Protein AF-A0AAX3H2H7-F1 (afdb_monomer_lite)

Organism: Clostridioides difficile (NCBI:txid1496)

Sequen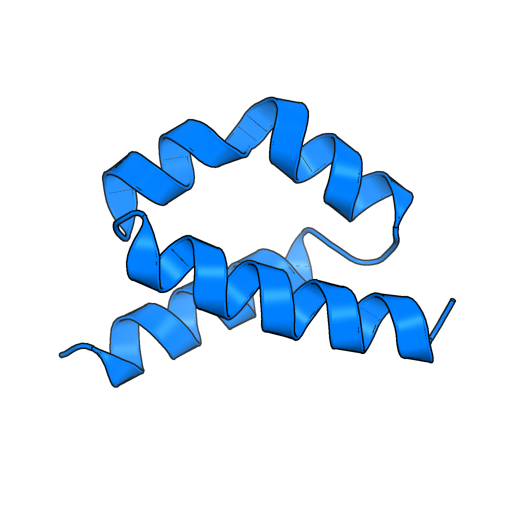ce (58 aa):
MFIGEIDKCTHILTAYISSSYDYCNFLDTQLDDFISEYGETVVEICLYQVLLLVSRYN

pLDDT: mean 87.15, std 8.78, range [56.66, 95.31]

Radius of gyration: 10.65 Å; chains: 1; bounding box: 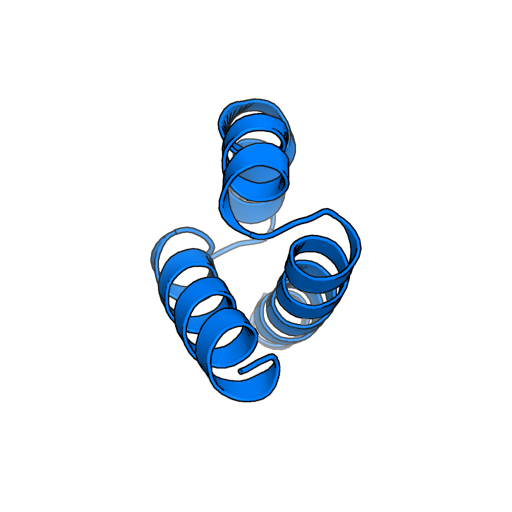30×18×19 Å

Secondary structure (DSSP, 8-state):
-HHHHHHHHHHHHHHH-SSHHHHHHHHHHTHHHHHHHH-HHHHHHHHHHHHHHHHHH-

Structure (mmCIF, N/CA/C/O backbone):
data_AF-A0AAX3H2H7-F1
#
_entry.id   AF-A0AAX3H2H7-F1
#
loop_
_atom_site.group_PDB
_atom_site.id
_atom_site.type_symbol
_atom_site.label_atom_id
_atom_site.label_alt_id
_atom_site.label_comp_id
_atom_site.label_asym_id
_atom_site.label_entity_id
_atom_site.label_seq_id
_atom_site.pdbx_PDB_ins_code
_atom_site.Cartn_x
_atom_site.Cartn_y
_atom_site.Cartn_z
_atom_site.occupancy
_atom_site.B_iso_or_equiv
_atom_site.auth_seq_id
_atom_site.auth_comp_id
_atom_site.auth_asym_id
_atom_site.auth_atom_id
_atom_site.pdbx_PDB_model_num
ATOM 1 N N . MET A 1 1 ? -15.266 -7.290 11.058 1.00 56.66 1 MET A N 1
ATOM 2 C CA . MET A 1 1 ? -15.263 -6.545 9.783 1.00 56.66 1 MET A CA 1
ATOM 3 C C . MET A 1 1 ? -13.845 -6.101 9.437 1.00 56.66 1 MET A C 1
ATOM 5 O O . MET A 1 1 ? -13.320 -6.604 8.460 1.00 56.66 1 MET A O 1
ATOM 9 N N . PHE A 1 2 ? -13.178 -5.358 10.328 1.00 59.78 2 PHE A N 1
ATOM 10 C CA . PHE A 1 2 ? -11.813 -4.818 10.177 1.00 59.78 2 PHE A CA 1
ATOM 11 C C . PHE A 1 2 ? -10.728 -5.784 9.642 1.00 59.78 2 PHE A C 1
ATOM 13 O O . PHE A 1 2 ? -9.992 -5.442 8.726 1.00 59.78 2 PHE A O 1
ATOM 20 N N . ILE A 1 3 ? -10.645 -7.018 10.158 1.00 68.56 3 ILE A N 1
ATOM 21 C CA . ILE A 1 3 ? -9.611 -7.989 9.732 1.00 68.56 3 ILE A CA 1
ATOM 22 C C . ILE A 1 3 ? -9.791 -8.422 8.265 1.00 68.56 3 ILE A C 1
ATOM 24 O O . ILE A 1 3 ? -8.808 -8.651 7.572 1.00 68.56 3 ILE A O 1
ATOM 28 N N . GLY A 1 4 ? -11.034 -8.512 7.778 1.00 78.50 4 GLY A N 1
ATOM 29 C CA . GLY A 1 4 ? -11.306 -8.947 6.405 1.00 78.50 4 GLY A CA 1
ATOM 30 C C . GLY A 1 4 ? -10.991 -7.883 5.353 1.00 78.50 4 GLY A C 1
ATOM 31 O O . GLY A 1 4 ? -10.687 -8.228 4.217 1.00 78.50 4 GLY A O 1
ATOM 32 N N . GLU A 1 5 ? -11.056 -6.603 5.720 1.00 77.75 5 GLU A N 1
ATOM 33 C CA . GLU A 1 5 ? -10.680 -5.490 4.837 1.00 77.75 5 GLU A CA 1
ATOM 34 C C . GLU A 1 5 ? -9.161 -5.328 4.768 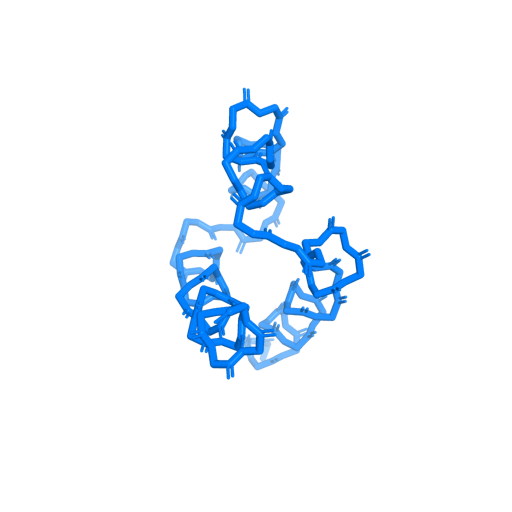1.00 77.75 5 GLU A C 1
ATOM 36 O O . GLU A 1 5 ? -8.626 -5.140 3.679 1.00 77.75 5 GLU A O 1
ATOM 41 N N . ILE A 1 6 ? -8.461 -5.523 5.892 1.00 81.00 6 ILE A N 1
ATOM 42 C CA . ILE A 1 6 ? -6.991 -5.563 5.929 1.00 81.00 6 ILE A CA 1
ATOM 43 C C . ILE A 1 6 ? -6.452 -6.705 5.059 1.00 81.00 6 ILE A C 1
ATOM 45 O O . ILE A 1 6 ? -5.576 -6.478 4.233 1.00 81.00 6 ILE A O 1
ATOM 49 N N . ASP A 1 7 ? -6.989 -7.922 5.199 1.00 83.12 7 ASP A N 1
ATOM 50 C CA . ASP A 1 7 ? -6.502 -9.085 4.441 1.00 83.12 7 ASP A CA 1
ATOM 51 C C . ASP A 1 7 ? -6.662 -8.890 2.923 1.00 83.12 7 ASP A C 1
ATOM 53 O O . ASP A 1 7 ? -5.736 -9.137 2.150 1.00 83.12 7 ASP A O 1
ATOM 57 N N . LYS A 1 8 ? -7.808 -8.343 2.491 1.00 83.94 8 LYS A N 1
ATOM 58 C CA . LYS A 1 8 ? -8.051 -8.002 1.082 1.00 83.94 8 LYS A CA 1
ATOM 59 C C . LYS A 1 8 ? -7.121 -6.900 0.582 1.00 83.94 8 LYS A C 1
ATOM 61 O O . LYS A 1 8 ? -6.536 -7.058 -0.487 1.00 83.94 8 LYS A O 1
ATOM 66 N N . CYS A 1 9 ? -6.976 -5.813 1.338 1.00 82.44 9 CYS A N 1
ATOM 67 C CA . CYS A 1 9 ? -6.134 -4.684 0.953 1.00 82.44 9 CYS A CA 1
ATOM 68 C C . CYS A 1 9 ? -4.662 -5.113 0.835 1.00 82.44 9 CYS A C 1
ATOM 70 O O . CYS A 1 9 ? -4.043 -4.893 -0.203 1.00 82.44 9 CYS A O 1
ATOM 72 N N . THR A 1 10 ? -4.124 -5.845 1.817 1.00 83.75 10 THR A N 1
ATOM 73 C CA . THR A 1 10 ? -2.757 -6.389 1.758 1.00 83.75 10 THR A CA 1
ATOM 74 C C . THR A 1 10 ? -2.571 -7.364 0.591 1.00 83.75 10 THR A C 1
ATOM 76 O O . THR A 1 10 ? -1.550 -7.305 -0.097 1.00 83.75 10 THR A O 1
ATOM 79 N N . HIS A 1 11 ? -3.542 -8.242 0.314 1.00 86.88 11 HIS A N 1
ATOM 80 C CA . HIS A 1 11 ? -3.460 -9.162 -0.826 1.00 86.88 11 HIS A CA 1
ATOM 81 C C . HIS A 1 11 ? -3.384 -8.422 -2.168 1.00 86.88 11 HIS A C 1
ATOM 83 O O . HIS A 1 11 ? -2.562 -8.753 -3.018 1.00 86.88 11 HIS A O 1
ATOM 89 N N . ILE A 1 12 ? -4.212 -7.393 -2.346 1.00 86.19 12 ILE A N 1
ATOM 90 C CA . ILE A 1 12 ? -4.208 -6.577 -3.560 1.00 86.19 12 ILE A CA 1
ATOM 91 C C . ILE A 1 12 ? -2.890 -5.795 -3.669 1.00 86.19 12 ILE A C 1
ATOM 93 O O . ILE A 1 12 ? -2.228 -5.855 -4.704 1.00 86.19 12 ILE A O 1
ATOM 97 N N . LEU A 1 13 ? -2.457 -5.124 -2.599 1.00 86.88 13 LEU A N 1
ATOM 98 C CA . LEU A 1 13 ? -1.223 -4.333 -2.596 1.00 86.88 13 LEU A CA 1
ATOM 99 C C . LEU A 1 13 ? 0.018 -5.183 -2.883 1.00 86.88 13 LEU A C 1
ATOM 101 O O . LEU A 1 13 ? 0.861 -4.773 -3.670 1.00 86.88 13 LEU A O 1
ATOM 105 N N . THR A 1 14 ? 0.129 -6.381 -2.304 1.00 85.44 14 THR A N 1
ATOM 106 C CA . THR A 1 14 ? 1.260 -7.290 -2.584 1.00 85.44 14 THR A CA 1
ATOM 107 C C . THR A 1 14 ? 1.293 -7.809 -4.022 1.00 85.44 14 THR A C 1
ATOM 109 O O . THR A 1 14 ? 2.362 -8.181 -4.500 1.00 85.44 14 THR A O 1
ATOM 112 N N . ALA A 1 15 ? 0.161 -7.818 -4.732 1.00 83.94 15 ALA A N 1
ATOM 113 C CA . ALA A 1 15 ? 0.124 -8.168 -6.150 1.00 83.94 15 ALA A CA 1
ATOM 114 C C . ALA A 1 15 ? 0.601 -7.016 -7.051 1.00 83.94 15 ALA A C 1
ATOM 116 O O . ALA A 1 15 ? 1.215 -7.268 -8.087 1.00 83.94 15 ALA A O 1
ATOM 117 N N . TYR A 1 16 ? 0.328 -5.766 -6.662 1.00 80.81 16 TYR A N 1
ATOM 118 C CA . TYR A 1 16 ? 0.738 -4.574 -7.415 1.00 80.81 16 TYR A CA 1
ATOM 119 C C . TYR A 1 16 ? 2.150 -4.099 -7.077 1.00 80.81 16 TYR A C 1
ATOM 121 O O . TYR A 1 16 ? 2.830 -3.534 -7.930 1.00 80.81 16 TYR A O 1
ATOM 129 N N . ILE A 1 17 ? 2.591 -4.322 -5.842 1.00 89.00 17 ILE A N 1
ATOM 130 C CA . ILE A 1 17 ? 3.844 -3.799 -5.318 1.00 89.00 17 ILE A CA 1
ATOM 131 C C . ILE A 1 17 ? 4.843 -4.944 -5.173 1.00 89.00 17 ILE A C 1
ATOM 133 O O . ILE A 1 17 ? 4.908 -5.618 -4.144 1.00 89.00 17 ILE A O 1
ATOM 137 N N . SER A 1 18 ? 5.651 -5.138 -6.214 1.00 86.44 18 SER A N 1
ATOM 138 C CA . SER A 1 18 ? 6.716 -6.147 -6.229 1.00 86.44 18 SER A CA 1
ATOM 139 C C . SER A 1 18 ? 8.097 -5.577 -5.893 1.00 86.44 18 SER A C 1
ATOM 141 O O . SER A 1 18 ? 9.028 -6.318 -5.586 1.00 86.44 18 SER A O 1
ATOM 143 N N . SER A 1 19 ? 8.228 -4.251 -5.929 1.00 87.88 19 SER A N 1
ATOM 144 C CA . SER A 1 19 ? 9.477 -3.526 -5.733 1.00 87.88 19 SER A CA 1
ATOM 145 C C . SER A 1 19 ? 9.240 -2.178 -5.051 1.00 87.88 19 SER A C 1
ATOM 147 O O . SER A 1 19 ? 8.114 -1.689 -4.950 1.00 87.88 19 SER A O 1
ATOM 149 N N . SER A 1 20 ? 10.319 -1.539 -4.598 1.00 88.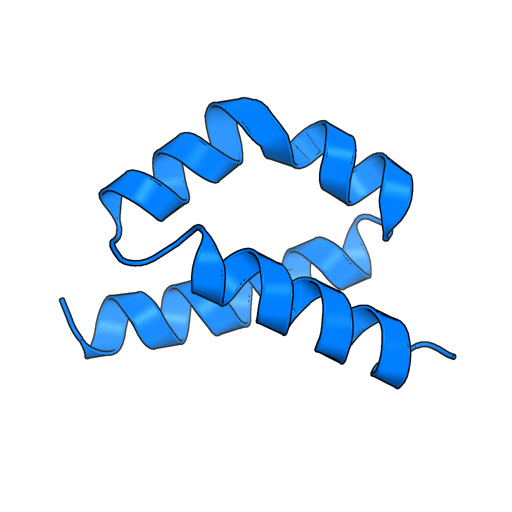50 20 SER A N 1
ATOM 150 C CA . SER A 1 20 ? 10.267 -0.170 -4.066 1.00 88.50 20 SER A CA 1
ATOM 151 C C . SER A 1 20 ? 9.814 0.848 -5.115 1.00 88.50 20 SER A C 1
ATOM 153 O O . SER A 1 20 ? 9.179 1.837 -4.764 1.00 88.50 20 SER A O 1
ATOM 155 N N . TYR A 1 21 ? 10.101 0.599 -6.396 1.00 91.12 21 TYR A N 1
ATOM 156 C CA . TYR A 1 21 ? 9.619 1.435 -7.491 1.00 91.12 21 TYR A CA 1
ATOM 157 C C . TYR A 1 21 ? 8.096 1.347 -7.623 1.00 91.12 21 TYR A C 1
ATOM 159 O O . TYR A 1 21 ? 7.425 2.378 -7.648 1.00 91.12 21 TYR A O 1
ATOM 167 N N . ASP A 1 22 ? 7.551 0.129 -7.627 1.00 92.00 22 ASP A N 1
ATOM 168 C CA . ASP A 1 22 ? 6.103 -0.088 -7.701 1.00 92.00 22 ASP A CA 1
ATOM 169 C C . ASP A 1 22 ? 5.387 0.513 -6.488 1.00 92.00 22 ASP A C 1
ATOM 171 O O . ASP A 1 22 ? 4.298 1.060 -6.628 1.00 92.00 22 ASP A O 1
ATOM 175 N N . TYR A 1 23 ? 6.022 0.461 -5.310 1.00 91.75 23 TYR A N 1
ATOM 176 C CA . TYR A 1 23 ? 5.493 1.063 -4.086 1.00 91.75 23 TYR A CA 1
ATOM 177 C C . TYR A 1 23 ? 5.321 2.574 -4.253 1.00 91.75 23 TYR A C 1
ATOM 179 O O . TYR A 1 23 ? 4.242 3.104 -4.006 1.00 91.75 23 TYR A O 1
ATOM 187 N N . CYS A 1 24 ? 6.361 3.270 -4.721 1.00 92.00 24 CYS A N 1
ATOM 188 C CA . CYS A 1 24 ? 6.280 4.706 -4.982 1.00 92.00 24 CYS A CA 1
ATOM 189 C C . CYS A 1 24 ? 5.248 5.026 -6.072 1.00 92.00 24 CYS A C 1
ATOM 191 O O . CYS A 1 24 ? 4.429 5.920 -5.893 1.00 92.00 24 CYS A O 1
ATOM 193 N N . ASN A 1 25 ? 5.227 4.255 -7.164 1.00 93.69 25 ASN A N 1
ATOM 194 C CA . ASN A 1 25 ? 4.258 4.454 -8.239 1.00 93.69 25 ASN A CA 1
ATOM 195 C C . ASN A 1 25 ? 2.808 4.251 -7.761 1.00 93.69 25 ASN A C 1
ATOM 197 O O . ASN A 1 25 ? 1.914 4.980 -8.185 1.00 93.69 25 ASN A O 1
ATOM 201 N N . PHE A 1 26 ? 2.566 3.292 -6.864 1.00 93.69 26 PHE A N 1
ATOM 202 C CA . PHE A 1 26 ? 1.260 3.095 -6.241 1.00 93.69 26 PHE A CA 1
ATOM 203 C C . PHE A 1 26 ? 0.836 4.326 -5.430 1.00 93.69 26 PHE A C 1
ATOM 205 O O . PHE A 1 26 ? -0.288 4.802 -5.595 1.00 93.69 26 PHE A O 1
ATOM 212 N N . LEU A 1 27 ? 1.741 4.869 -4.604 1.00 93.50 27 LEU A N 1
ATOM 213 C CA . LEU A 1 27 ? 1.460 6.071 -3.812 1.00 93.50 27 LEU A CA 1
ATOM 214 C C . LEU A 1 27 ? 1.054 7.259 -4.694 1.00 93.50 27 LEU A C 1
ATOM 216 O O . LEU A 1 27 ? 0.109 7.966 -4.363 1.00 93.50 27 LEU A O 1
ATOM 220 N N . ASP A 1 28 ? 1.734 7.440 -5.825 1.00 93.88 28 ASP A N 1
ATOM 221 C CA . ASP A 1 28 ? 1.507 8.577 -6.719 1.00 93.88 28 ASP A CA 1
ATOM 222 C C . ASP A 1 28 ? 0.236 8.448 -7.578 1.00 93.88 28 ASP A C 1
ATOM 224 O O . ASP A 1 28 ? -0.237 9.446 -8.122 1.00 93.88 28 ASP A O 1
ATOM 228 N N . THR A 1 29 ? -0.306 7.234 -7.752 1.00 93.31 29 THR A N 1
ATOM 229 C CA . THR A 1 29 ? -1.358 6.977 -8.757 1.00 93.31 29 THR A CA 1
ATOM 230 C C . THR A 1 29 ? -2.651 6.380 -8.216 1.00 93.31 29 THR A C 1
ATOM 232 O O . THR A 1 29 ? -3.697 6.621 -8.812 1.00 93.31 29 THR A O 1
ATOM 235 N N . GLN A 1 30 ? -2.603 5.591 -7.140 1.00 93.06 30 GLN A N 1
ATOM 236 C CA . GLN A 1 30 ? -3.736 4.774 -6.676 1.00 93.06 30 GLN A CA 1
ATOM 237 C C . GLN A 1 30 ? -4.060 4.962 -5.188 1.00 93.06 30 GLN A C 1
ATOM 239 O O . GLN A 1 30 ? -5.057 4.423 -4.708 1.00 93.06 30 GLN A O 1
ATOM 244 N N . LEU A 1 31 ? -3.246 5.723 -4.447 1.00 94.31 31 LEU A N 1
ATOM 245 C CA . LEU A 1 31 ? -3.408 5.899 -3.003 1.00 94.31 31 LEU A CA 1
ATOM 246 C C . LEU A 1 31 ? -4.785 6.451 -2.624 1.00 94.31 31 LEU A C 1
ATOM 248 O O . LEU A 1 31 ? -5.452 5.883 -1.761 1.00 94.31 31 LEU A O 1
ATOM 252 N N . ASP A 1 32 ? -5.215 7.528 -3.280 1.00 95.31 32 ASP A N 1
ATOM 253 C CA . ASP A 1 32 ? -6.472 8.205 -2.954 1.00 95.31 32 ASP A CA 1
ATOM 254 C C . ASP A 1 32 ? -7.693 7.307 -3.205 1.00 95.31 32 ASP A C 1
ATOM 256 O O . ASP A 1 32 ? -8.620 7.276 -2.393 1.00 95.31 32 ASP A O 1
ATOM 260 N N . ASP A 1 33 ? -7.664 6.510 -4.278 1.00 93.94 33 ASP A N 1
ATOM 261 C CA . ASP A 1 33 ? -8.726 5.552 -4.602 1.00 93.94 33 ASP A CA 1
ATOM 262 C C . ASP A 1 33 ? -8.837 4.471 -3.516 1.00 93.94 33 ASP A C 1
ATOM 264 O O . ASP A 1 33 ? -9.931 4.168 -3.031 1.00 93.94 33 ASP A O 1
ATOM 268 N N . PHE A 1 34 ? -7.699 3.940 -3.059 1.00 91.31 34 PHE A N 1
ATOM 269 C CA . PHE A 1 34 ? -7.669 2.947 -1.985 1.00 91.31 34 PHE A CA 1
ATOM 270 C C . PHE A 1 34 ? -8.104 3.536 -0.641 1.00 91.31 34 PHE A C 1
ATOM 272 O O . PHE A 1 34 ? -8.822 2.871 0.109 1.00 91.31 34 PHE A O 1
ATOM 279 N N . ILE A 1 35 ? -7.713 4.774 -0.322 1.00 94.62 35 ILE A N 1
ATOM 280 C CA . ILE A 1 35 ? -8.178 5.464 0.890 1.00 94.62 35 ILE A CA 1
ATOM 281 C C . ILE A 1 35 ? -9.697 5.658 0.833 1.00 94.62 35 ILE A C 1
ATOM 283 O O . ILE A 1 35 ? -10.372 5.440 1.841 1.00 94.62 35 ILE A O 1
ATOM 287 N N . SER A 1 36 ? -10.249 6.007 -0.333 1.00 94.62 36 SER A N 1
ATOM 288 C CA . SER A 1 36 ? -11.694 6.158 -0.515 1.00 94.62 36 SER A CA 1
ATOM 289 C C . SER A 1 36 ? -12.460 4.838 -0.372 1.00 94.62 36 SER A C 1
ATOM 29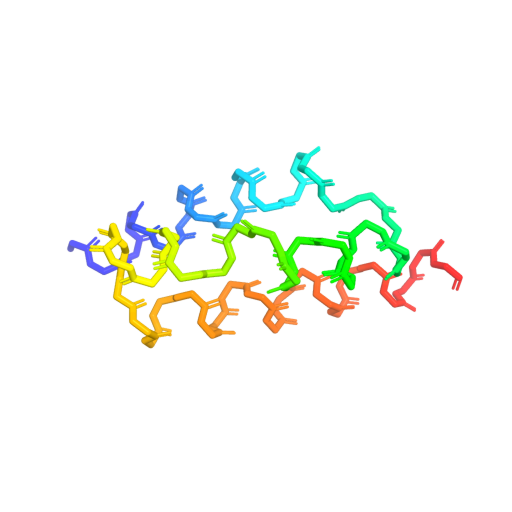1 O O . SER A 1 36 ? -13.605 4.860 0.080 1.00 94.62 36 SER A O 1
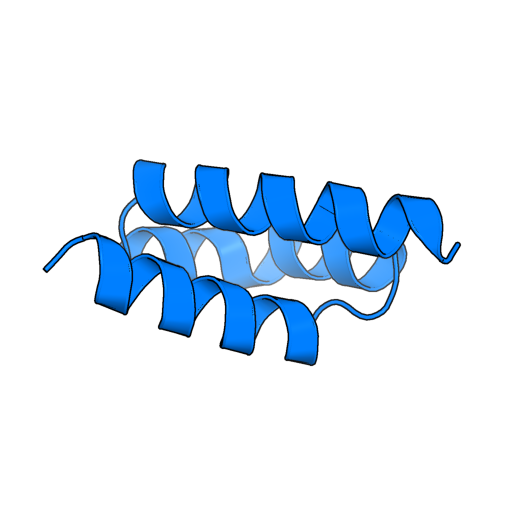ATOM 293 N N . GLU A 1 37 ? -11.877 3.707 -0.776 1.00 92.69 37 GLU A N 1
ATOM 294 C CA . GLU A 1 37 ? -12.539 2.396 -0.736 1.00 92.69 37 GLU A CA 1
ATOM 295 C C . GLU A 1 37 ? -12.411 1.705 0.631 1.00 92.69 37 GLU A C 1
ATOM 297 O O . GLU A 1 37 ? -13.395 1.176 1.150 1.00 92.69 37 GLU A O 1
ATOM 302 N N . TYR A 1 38 ? -11.216 1.722 1.227 1.00 89.12 38 TYR A N 1
ATOM 303 C CA . TYR A 1 38 ? -10.882 0.931 2.420 1.00 89.12 38 TYR A CA 1
ATOM 304 C C . TYR A 1 38 ? -10.716 1.770 3.693 1.00 89.12 38 TYR A C 1
ATOM 306 O O . TYR A 1 38 ? -10.715 1.225 4.799 1.00 89.12 38 TYR A O 1
ATOM 314 N N . GLY A 1 39 ? -10.591 3.091 3.560 1.00 93.12 39 GLY A N 1
ATOM 315 C CA . GLY A 1 39 ? -10.327 4.009 4.661 1.00 93.12 39 GLY A CA 1
ATOM 316 C C . GLY A 1 39 ? -8.838 4.157 4.985 1.00 93.12 39 GLY A C 1
ATOM 317 O O . GLY A 1 39 ? -8.058 3.205 4.934 1.00 93.12 39 GLY A O 1
ATOM 318 N N . GLU A 1 40 ? -8.458 5.371 5.381 1.00 93.94 40 GLU A N 1
ATOM 319 C CA . GLU A 1 40 ? -7.066 5.786 5.610 1.00 93.94 40 GLU A CA 1
ATOM 320 C C . GLU A 1 40 ? -6.309 4.853 6.566 1.00 93.94 40 GLU A C 1
ATOM 322 O O . GLU A 1 40 ? -5.244 4.348 6.225 1.00 93.94 40 GLU A O 1
ATOM 327 N N . THR A 1 41 ? -6.897 4.528 7.723 1.00 92.75 41 THR A N 1
ATOM 328 C CA . THR A 1 41 ? -6.256 3.664 8.729 1.00 92.75 41 THR A CA 1
ATOM 329 C C . THR A 1 41 ? -5.969 2.254 8.210 1.00 92.75 41 THR A C 1
ATOM 331 O O . THR A 1 41 ? -4.948 1.663 8.557 1.00 92.75 41 THR A O 1
ATOM 334 N N . VAL A 1 42 ? -6.862 1.685 7.395 1.00 90.31 42 VAL A N 1
ATOM 335 C CA . VAL A 1 42 ? -6.661 0.341 6.833 1.00 90.31 42 VAL A CA 1
ATOM 336 C C . VAL A 1 42 ? -5.537 0.386 5.805 1.00 90.31 42 VAL A C 1
ATOM 338 O O . VAL A 1 42 ? -4.625 -0.437 5.866 1.00 90.31 42 VAL A O 1
ATOM 341 N N . VAL A 1 43 ? -5.571 1.368 4.902 1.00 91.69 43 VAL A N 1
ATOM 342 C CA . VAL A 1 43 ? -4.565 1.536 3.847 1.00 91.69 43 VAL A CA 1
ATOM 343 C C . VAL A 1 43 ? -3.178 1.790 4.431 1.00 91.69 43 VAL A C 1
ATOM 345 O O . VAL A 1 43 ? -2.222 1.148 4.001 1.00 91.69 43 VAL A O 1
ATOM 348 N N . GLU A 1 44 ? -3.060 2.637 5.456 1.00 93.69 44 GLU A N 1
ATOM 349 C CA . GLU A 1 44 ? -1.792 2.912 6.139 1.00 93.69 44 GLU A CA 1
ATOM 350 C C . GLU A 1 44 ? -1.170 1.633 6.724 1.00 93.69 44 GLU A C 1
ATOM 352 O O . GLU A 1 44 ? 0.003 1.335 6.479 1.00 93.69 44 GLU A O 1
ATOM 357 N N . ILE A 1 45 ? -1.962 0.828 7.446 1.00 92.81 45 ILE A N 1
ATOM 358 C CA . ILE A 1 45 ? -1.497 -0.441 8.027 1.00 92.81 45 ILE A CA 1
ATOM 359 C C . ILE A 1 45 ? -1.020 -1.399 6.928 1.00 92.81 45 ILE A C 1
ATOM 361 O O . ILE A 1 45 ? 0.030 -2.032 7.075 1.00 92.81 45 ILE A O 1
ATOM 365 N N . CYS A 1 46 ? -1.771 -1.513 5.832 1.00 92.38 46 CYS A N 1
ATOM 366 C CA . CYS A 1 46 ? -1.440 -2.440 4.752 1.00 92.38 46 CYS A CA 1
ATOM 367 C C . CYS A 1 46 ? -0.189 -1.985 3.985 1.00 92.38 46 CYS A C 1
ATOM 369 O O . CYS A 1 46 ? 0.706 -2.794 3.740 1.00 92.38 46 CYS A O 1
ATOM 371 N N . LEU A 1 47 ? -0.058 -0.689 3.685 1.00 93.19 47 LEU A N 1
ATOM 372 C CA . LEU A 1 47 ? 1.142 -0.128 3.057 1.00 93.19 47 LEU A CA 1
ATOM 373 C C . LEU A 1 47 ? 2.384 -0.322 3.926 1.00 93.19 47 LEU A C 1
ATOM 375 O O . LEU A 1 47 ? 3.428 -0.719 3.411 1.00 93.19 47 LEU A O 1
ATOM 379 N N . TYR A 1 48 ? 2.271 -0.136 5.243 1.00 92.00 48 TYR A N 1
ATOM 380 C CA . TYR A 1 48 ? 3.372 -0.403 6.166 1.00 92.00 48 TYR A CA 1
ATOM 381 C C . TYR A 1 48 ? 3.831 -1.871 6.112 1.00 92.00 48 TYR A C 1
ATOM 383 O O . TYR A 1 48 ? 5.030 -2.152 6.033 1.00 92.00 48 TYR A O 1
ATOM 391 N N . GLN A 1 49 ? 2.891 -2.822 6.102 1.00 90.56 49 GLN A N 1
ATOM 392 C CA . GLN A 1 49 ? 3.207 -4.249 5.976 1.00 90.56 49 GLN A CA 1
ATOM 393 C C . GLN A 1 49 ? 3.893 -4.572 4.644 1.00 90.56 49 GLN A C 1
ATOM 395 O O . GLN A 1 49 ? 4.882 -5.309 4.619 1.00 90.56 49 GLN A O 1
ATOM 400 N N . VAL A 1 50 ? 3.397 -4.005 3.545 1.00 90.44 50 VAL A N 1
ATOM 401 C CA . VAL A 1 50 ? 3.954 -4.227 2.207 1.00 90.44 50 VAL A CA 1
ATOM 402 C C . VAL A 1 50 ? 5.343 -3.611 2.073 1.00 90.44 50 VAL A C 1
ATOM 404 O O . VAL A 1 50 ? 6.248 -4.272 1.569 1.00 90.44 50 VAL A O 1
ATOM 407 N N . LEU A 1 51 ? 5.563 -2.411 2.611 1.00 91.81 51 LEU A N 1
ATOM 408 C CA . LEU A 1 51 ? 6.879 -1.778 2.641 1.00 91.81 51 LEU A CA 1
ATOM 409 C C . LEU A 1 51 ? 7.907 -2.647 3.374 1.00 91.81 51 LEU A C 1
ATOM 411 O O . LEU A 1 51 ? 9.023 -2.825 2.882 1.00 91.81 51 LEU A O 1
ATOM 415 N N . LEU A 1 52 ? 7.539 -3.219 4.527 1.00 90.81 52 LEU A N 1
ATOM 416 C CA . LEU A 1 52 ? 8.412 -4.133 5.268 1.00 90.81 52 LEU A CA 1
ATOM 417 C C . LEU A 1 52 ? 8.752 -5.388 4.461 1.00 90.81 52 LEU A C 1
ATOM 419 O O . LEU A 1 52 ? 9.887 -5.854 4.520 1.00 90.81 52 LEU A O 1
ATOM 423 N N . LEU A 1 53 ? 7.791 -5.947 3.724 1.00 88.31 53 LEU A N 1
ATOM 424 C CA . LEU A 1 53 ? 8.028 -7.110 2.870 1.00 88.31 53 LEU A CA 1
ATOM 425 C C . LEU A 1 53 ? 8.980 -6.759 1.728 1.00 88.31 53 LEU A C 1
ATOM 427 O O . LEU A 1 53 ? 10.036 -7.375 1.608 1.00 88.31 53 LEU A O 1
ATOM 431 N N . VAL A 1 54 ? 8.656 -5.733 0.946 1.00 87.25 54 VAL A N 1
ATOM 432 C CA . VAL A 1 54 ? 9.459 -5.288 -0.200 1.00 87.25 54 VAL A CA 1
ATOM 433 C C . VAL A 1 54 ? 10.885 -4.952 0.231 1.00 87.25 54 VAL A C 1
ATOM 435 O O . VAL A 1 54 ? 11.835 -5.395 -0.403 1.00 87.25 54 VAL A O 1
ATOM 438 N N . SER A 1 55 ? 11.058 -4.259 1.358 1.00 85.38 55 SER A N 1
ATOM 439 C CA . SER A 1 55 ? 12.380 -3.879 1.882 1.00 85.38 55 SER A CA 1
ATOM 440 C C . SER A 1 55 ? 13.231 -5.061 2.356 1.00 85.38 55 SER A C 1
ATOM 442 O O . SER A 1 55 ? 14.436 -4.910 2.523 1.00 85.38 55 SER A O 1
ATOM 444 N N . ARG A 1 56 ? 12.634 -6.231 2.621 1.00 83.62 56 ARG A N 1
ATOM 445 C CA . ARG A 1 56 ? 13.380 -7.447 2.995 1.00 83.62 56 ARG A CA 1
ATOM 446 C C . ARG A 1 56 ? 13.883 -8.236 1.791 1.00 83.62 56 ARG A C 1
ATOM 448 O O . ARG A 1 56 ? 14.785 -9.051 1.967 1.00 83.62 56 ARG A O 1
ATOM 455 N N . TYR A 1 57 ? 13.270 -8.048 0.625 1.00 70.81 57 TYR A N 1
ATOM 456 C CA . TYR A 1 57 ? 13.562 -8.812 -0.590 1.00 70.81 57 TYR A CA 1
ATOM 457 C C . TYR A 1 57 ? 14.240 -7.983 -1.693 1.00 70.81 57 TYR A C 1
ATOM 459 O O . TYR A 1 57 ? 14.599 -8.557 -2.720 1.00 70.81 57 TYR A O 1
ATOM 467 N N . ASN A 1 58 ? 14.430 -6.678 -1.471 1.00 58.50 58 ASN A N 1
ATOM 468 C CA . ASN A 1 58 ? 15.204 -5.763 -2.317 1.00 58.50 58 ASN A CA 1
ATOM 469 C C . ASN A 1 58 ? 16.649 -5.612 -1.825 1.00 58.50 58 ASN A C 1
ATOM 471 O O . ASN A 1 58 ? 16.844 -5.570 -0.588 1.00 58.50 58 ASN A O 1
#

Foldseek 3Di:
DLVVLLVVLLVVCLVQPQAPVSLVVCVVPPLVVSCVVRNDVSNVVSSVVSCVVRVVVD